Protein AF-A0A140K306-F1 (afdb_monomer)

pLDDT: mean 76.6, std 15.46, range [41.88, 95.5]

Nearest PDB structures (foldseek):
  3tdg-assembly1_A-2  TM=3.381E-01  e=2.927E+00  Helicobacter pylori
  7syf-assembly1_A  TM=4.023E-01  e=6.765E+00  Homo sapiens
  4wv5-assembly1_A  TM=3.706E-01  e=7.215E+00  Homo sapiens
  2op6-assembly1_A  TM=3.530E-01  e=7.695E+00  Caenorhabditis elegans

Mean predicted aligned error: 13.04 Å

Radius of gyration: 29.27 Å; Cα contacts (8 Å, |Δi|>4): 110; chains: 1; bounding box: 75×28×96 Å

Sequence (139 aa):
MTAIEEFKAKIKAGEVFDALTLAMSEAIELKITTWVSSSTMDFPEDEPQPGYRLRTSINLVDGKVENEIGSEFIGNADYEAIQQLHLEQVKQGREILLKNLESLQNMFVVLTETLSELPKTSSRRLQSESSALSPSQTE

Secondary structure (DSSP, 8-state):
--HHHHHHHHHHTT-HHHHHHHHHHS--EEEEEEE---TTS---TTSPPTTSEEEEEEETTTTEEEEEE-GGGSS-GGGHHHHHHHHHHHHHHHHHHHHHHHHHHHHHHHHHHHHHTS----SSSSSSSSSS-------

Foldseek 3Di:
DDLVVVLVVCVVVVVPVVSLVSVVVDFDKDKDKFADDDPPDPDDNPDDDQLRIWMWIAGPVVRDIDIGDRPCCPPDPVCVVVVVVRVVCVVVVVVVVVVVVVVSVVVSVVVVVVVVPPDPPDDDPPPPPPPPDDDDDDD

Solvent-accessible surface area (backbone atoms only — not comparable to full-atom values): 8654 Å² total; per-residue (Å²): 132,54,73,68,57,50,31,54,48,26,49,75,70,69,39,50,68,60,21,50,52,52,61,67,70,46,77,49,70,50,75,50,78,45,68,79,91,55,97,86,52,97,60,66,93,87,62,83,52,91,50,58,27,40,35,41,39,36,33,68,73,80,68,46,73,48,78,45,77,11,64,74,58,60,93,34,77,90,37,48,68,57,53,52,50,47,54,48,50,52,52,52,51,50,53,54,50,52,52,51,50,53,51,52,52,52,52,48,53,53,50,54,52,57,62,69,64,56,75,88,84,82,88,83,86,82,74,81,75,82,78,79,80,76,83,85,82,87,131

Structure (mmCIF, N/CA/C/O backbone):
data_AF-A0A140K306-F1
#
_entry.id   AF-A0A140K306-F1
#
loop_
_atom_site.group_PDB
_atom_site.id
_atom_site.type_symbol
_atom_site.label_atom_id
_atom_site.label_alt_id
_atom_site.label_comp_id
_atom_site.label_asym_id
_atom_site.label_entity_id
_atom_site.label_seq_id
_atom_site.pdbx_PDB_ins_code
_atom_site.Cartn_x
_atom_site.Cartn_y
_atom_site.Cartn_z
_atom_site.occupancy
_atom_site.B_iso_or_equiv
_atom_site.auth_seq_id
_atom_site.auth_comp_id
_atom_site.auth_asym_id
_atom_site.auth_atom_id
_atom_site.pdbx_PDB_model_num
ATOM 1 N N . MET A 1 1 ? -24.788 1.674 0.972 1.00 64.31 1 MET A N 1
ATOM 2 C CA . MET A 1 1 ? -23.842 2.660 1.538 1.00 64.31 1 MET A CA 1
ATOM 3 C C . MET A 1 1 ? -22.439 2.193 1.199 1.00 64.31 1 MET A C 1
ATOM 5 O O . MET A 1 1 ? -22.257 0.990 1.079 1.00 64.31 1 MET A O 1
ATOM 9 N N . THR A 1 2 ? -21.491 3.099 0.964 1.00 84.88 2 THR A N 1
ATOM 10 C CA . THR A 1 2 ? -20.071 2.722 0.846 1.00 84.88 2 THR A CA 1
ATOM 11 C C . THR A 1 2 ? -19.460 2.633 2.246 1.00 84.88 2 THR A C 1
ATOM 13 O O . THR A 1 2 ? -19.965 3.289 3.161 1.00 84.88 2 THR A O 1
ATOM 16 N N . ALA A 1 3 ? -18.362 1.890 2.412 1.00 79.88 3 ALA A N 1
ATOM 17 C CA . ALA A 1 3 ? -17.652 1.785 3.692 1.00 79.88 3 ALA A CA 1
ATOM 18 C C . ALA A 1 3 ? -17.253 3.158 4.267 1.00 79.88 3 ALA A C 1
ATOM 20 O O . ALA A 1 3 ? -17.293 3.379 5.471 1.00 79.88 3 ALA A O 1
ATOM 21 N N . ILE A 1 4 ? -16.963 4.133 3.398 1.00 79.50 4 ILE A N 1
ATOM 22 C CA . ILE A 1 4 ? -16.662 5.519 3.782 1.00 79.50 4 ILE A CA 1
ATOM 23 C C . ILE A 1 4 ? -17.876 6.268 4.340 1.00 79.50 4 ILE A C 1
ATOM 25 O O . ILE A 1 4 ? -17.734 7.057 5.276 1.00 79.50 4 ILE A O 1
ATOM 29 N N . GLU A 1 5 ? -19.069 6.047 3.789 1.00 85.94 5 GLU A N 1
ATOM 30 C CA . GLU A 1 5 ? -20.284 6.681 4.307 1.00 85.94 5 GLU A CA 1
ATOM 31 C C . GLU A 1 5 ? -20.714 6.052 5.635 1.00 85.94 5 GLU A C 1
ATOM 33 O O . GLU A 1 5 ? -21.152 6.759 6.543 1.00 85.94 5 GLU A O 1
ATOM 38 N N . GLU A 1 6 ? -20.500 4.747 5.792 1.00 84.50 6 GLU A N 1
ATOM 39 C CA . GLU A 1 6 ? -20.745 4.032 7.043 1.00 84.50 6 GLU A CA 1
ATOM 40 C C . GLU A 1 6 ? -19.721 4.406 8.131 1.00 84.50 6 GLU A C 1
ATOM 42 O O . GLU A 1 6 ? -20.105 4.692 9.265 1.00 84.50 6 GLU A O 1
ATOM 47 N N . PHE A 1 7 ? -18.444 4.566 7.771 1.00 82.38 7 PHE A N 1
ATOM 48 C CA . PHE A 1 7 ? -17.411 5.121 8.648 1.00 82.38 7 PHE A CA 1
ATOM 49 C C . PHE A 1 7 ? -17.804 6.507 9.177 1.00 82.38 7 PHE A C 1
ATOM 51 O O . PHE A 1 7 ? -17.832 6.735 10.388 1.00 82.38 7 PHE A O 1
ATOM 58 N N . LYS A 1 8 ? -18.167 7.439 8.281 1.00 82.19 8 LYS A N 1
ATOM 59 C CA . LYS A 1 8 ? -18.588 8.799 8.666 1.00 82.19 8 LYS A CA 1
ATOM 60 C C . LYS A 1 8 ? -19.817 8.782 9.575 1.00 82.19 8 LYS A C 1
ATOM 62 O O . LYS A 1 8 ? -19.904 9.610 10.482 1.00 82.19 8 LYS A O 1
ATOM 67 N N . ALA A 1 9 ? -20.768 7.882 9.330 1.00 87.56 9 ALA A N 1
ATOM 68 C CA . ALA A 1 9 ? -21.955 7.734 10.164 1.00 87.56 9 ALA A CA 1
ATOM 69 C C . ALA A 1 9 ? -21.593 7.257 11.579 1.00 87.56 9 ALA A C 1
ATOM 71 O O . ALA A 1 9 ? -22.026 7.875 12.551 1.00 87.56 9 ALA A O 1
ATOM 72 N N . LYS A 1 10 ? -20.734 6.238 11.697 1.00 84.38 10 LYS A N 1
ATOM 73 C CA . LYS A 1 10 ? -20.281 5.694 12.985 1.00 84.38 10 LYS A CA 1
ATOM 74 C C . LYS A 1 10 ? -19.467 6.701 13.800 1.00 84.38 10 LYS A C 1
ATOM 76 O O . LYS A 1 10 ? -19.712 6.861 14.993 1.00 84.38 10 LYS A O 1
ATOM 81 N N . ILE A 1 11 ? -18.596 7.485 13.155 1.00 81.62 11 ILE A N 1
ATOM 82 C CA . ILE A 1 11 ? -17.900 8.602 13.817 1.00 81.62 11 ILE A CA 1
ATOM 83 C C . ILE A 1 11 ? -18.898 9.639 14.357 1.00 81.62 11 ILE A C 1
ATOM 85 O O . ILE A 1 11 ? -18.787 10.052 15.510 1.00 81.62 11 ILE A O 1
ATOM 89 N N . LYS A 1 12 ? -19.902 10.040 13.561 1.00 83.44 12 LYS A N 1
ATOM 90 C CA . LYS A 1 12 ? -20.936 11.000 13.999 1.00 83.44 12 LYS A CA 1
ATOM 91 C C . LYS A 1 12 ? -21.792 10.475 15.154 1.00 83.44 12 LYS A C 1
ATOM 93 O O . LYS A 1 12 ? -22.259 11.275 15.957 1.00 83.44 12 LYS A O 1
ATOM 98 N N . ALA A 1 13 ? -21.994 9.162 15.233 1.00 87.31 13 ALA A N 1
ATOM 99 C CA . ALA A 1 13 ? -22.742 8.504 16.301 1.00 87.31 13 ALA A CA 1
ATOM 100 C C . ALA A 1 13 ? -21.929 8.313 17.597 1.00 87.31 13 ALA A C 1
ATOM 102 O O . ALA A 1 13 ? -22.478 7.865 18.599 1.00 87.31 13 ALA A O 1
ATOM 103 N N . GLY A 1 14 ? -20.631 8.643 17.600 1.00 79.69 14 GLY A N 1
ATOM 104 C CA . GLY A 1 14 ? -19.736 8.349 18.723 1.00 79.69 14 GLY A CA 1
ATOM 105 C C . GLY A 1 14 ? -19.323 6.874 18.809 1.00 79.69 14 GLY A C 1
ATOM 106 O O . GLY A 1 14 ? -18.632 6.487 19.749 1.00 79.69 14 GLY A O 1
ATOM 107 N N . GLU A 1 15 ? -19.675 6.058 17.812 1.00 84.88 15 GLU A N 1
ATOM 108 C CA . GLU A 1 15 ? -19.290 4.648 17.668 1.00 84.88 15 GLU A CA 1
ATOM 109 C C . GLU A 1 15 ? -17.862 4.536 17.102 1.00 84.88 15 GLU A C 1
ATOM 111 O O . GLU A 1 15 ? -17.613 3.894 16.081 1.00 84.88 15 GLU A O 1
ATOM 116 N N . VAL A 1 16 ? -16.901 5.208 17.745 1.00 78.56 16 VAL A N 1
ATOM 117 C CA . VAL A 1 16 ? -15.515 5.336 17.253 1.00 78.56 16 VAL A CA 1
ATOM 118 C C . VAL A 1 16 ? -14.849 3.968 17.080 1.00 78.56 16 VAL A C 1
ATOM 120 O O . VAL A 1 16 ? -14.110 3.757 16.121 1.00 78.56 16 VAL A O 1
ATOM 123 N N . PHE A 1 17 ? -15.155 3.023 17.971 1.00 77.81 17 PHE A N 1
ATOM 124 C CA . PHE A 1 17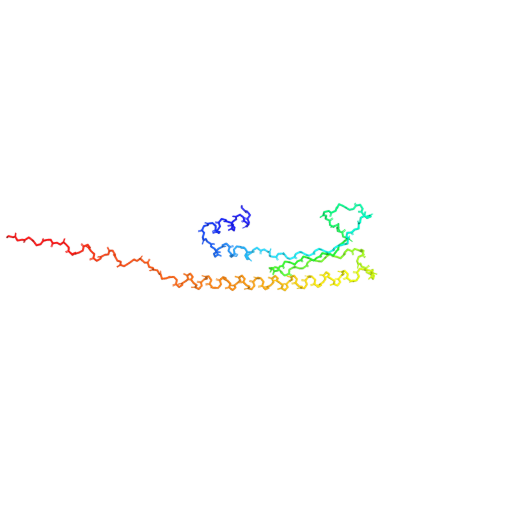 ? -14.658 1.649 17.916 1.00 77.81 17 PHE A CA 1
ATOM 125 C C . PHE A 1 17 ? -15.121 0.913 16.654 1.00 77.81 17 PHE A C 1
ATOM 127 O O . PHE A 1 17 ? -14.309 0.331 15.933 1.00 77.81 17 PHE A O 1
ATOM 134 N N . ASP A 1 18 ? -16.416 0.977 16.351 1.00 81.69 18 ASP A N 1
ATOM 135 C CA . ASP A 1 18 ? -16.975 0.315 15.177 1.00 81.69 18 ASP A CA 1
ATOM 136 C C . ASP A 1 18 ? -16.527 1.001 13.885 1.00 81.69 18 ASP A C 1
ATOM 138 O O . ASP A 1 18 ? -16.290 0.332 12.882 1.00 81.69 18 ASP A O 1
ATOM 142 N N . ALA A 1 19 ? -16.389 2.332 13.902 1.00 80.56 19 ALA A N 1
ATOM 143 C CA . ALA A 1 19 ? -15.862 3.084 12.770 1.00 80.56 19 ALA A CA 1
ATOM 144 C C . ALA A 1 19 ? -14.428 2.649 12.447 1.00 80.56 19 ALA A C 1
ATOM 146 O O . ALA A 1 19 ? -14.096 2.402 11.290 1.00 80.56 19 ALA A O 1
ATOM 147 N N . LEU A 1 20 ? -13.578 2.520 13.470 1.00 76.00 20 LEU A N 1
ATOM 148 C CA . LEU A 1 20 ? -12.196 2.100 13.278 1.00 76.00 20 LEU A CA 1
ATOM 149 C C . LEU A 1 20 ? -12.106 0.632 12.844 1.00 76.00 20 LEU A C 1
ATOM 151 O O . LEU A 1 20 ? -11.340 0.318 11.940 1.00 76.00 20 LEU A O 1
ATOM 155 N N . THR A 1 21 ? -12.931 -0.245 13.422 1.00 78.81 21 THR A N 1
ATOM 156 C CA . THR A 1 21 ? -13.017 -1.661 13.025 1.00 78.81 21 THR A CA 1
ATOM 157 C C . THR A 1 21 ? -13.410 -1.796 11.555 1.00 78.81 21 THR A C 1
ATOM 159 O O . THR A 1 21 ? -12.771 -2.540 10.814 1.00 78.81 21 THR A O 1
ATOM 162 N N . LEU A 1 22 ? -14.408 -1.026 11.110 1.00 82.88 22 LEU A N 1
ATOM 163 C CA . LEU A 1 22 ? -14.813 -0.971 9.708 1.00 82.88 22 LEU A CA 1
ATOM 164 C C . LEU A 1 22 ? -13.662 -0.492 8.815 1.00 82.88 22 LEU A C 1
ATOM 166 O O . LEU A 1 22 ? -13.333 -1.153 7.835 1.00 82.88 22 LEU A O 1
ATOM 170 N N . ALA A 1 23 ? -13.004 0.612 9.176 1.00 75.50 23 ALA A N 1
ATOM 171 C CA . ALA A 1 23 ? -11.887 1.152 8.402 1.00 75.50 23 ALA A CA 1
ATOM 172 C C . ALA A 1 23 ? -10.701 0.175 8.295 1.00 75.50 23 ALA A C 1
ATOM 174 O O . ALA A 1 23 ? -10.040 0.137 7.264 1.00 75.50 23 ALA A O 1
ATOM 175 N N . MET A 1 24 ? -10.444 -0.623 9.336 1.00 73.50 24 MET A N 1
ATOM 176 C CA . MET A 1 24 ? -9.404 -1.658 9.326 1.00 73.50 24 MET A CA 1
ATOM 177 C C . MET A 1 24 ? -9.808 -2.924 8.561 1.00 73.50 24 MET A C 1
ATOM 179 O O . MET A 1 24 ? -8.930 -3.659 8.116 1.00 73.50 24 MET A O 1
ATOM 183 N N . SER A 1 25 ? -11.109 -3.201 8.429 1.00 75.50 25 SER A N 1
ATOM 184 C CA . SER A 1 25 ? -11.615 -4.341 7.652 1.00 75.50 25 SER A CA 1
ATOM 185 C C . SER A 1 25 ? -11.572 -4.110 6.140 1.00 75.50 25 SER A C 1
ATOM 187 O O . SER A 1 25 ? -11.596 -5.068 5.369 1.00 75.50 25 SER A O 1
ATOM 189 N N . GLU A 1 26 ? -11.479 -2.850 5.716 1.00 77.56 26 GLU A N 1
ATOM 190 C CA . GLU A 1 26 ? -11.310 -2.490 4.314 1.00 77.56 26 GLU A CA 1
ATOM 191 C C . GLU A 1 26 ? -9.882 -2.786 3.834 1.00 77.56 26 GLU A C 1
ATOM 193 O O . GLU A 1 26 ? -8.899 -2.624 4.562 1.00 77.56 26 GLU A O 1
ATOM 198 N N . ALA A 1 27 ? -9.758 -3.207 2.574 1.00 67.69 27 ALA A N 1
ATOM 199 C CA . ALA A 1 27 ? -8.468 -3.505 1.971 1.00 67.69 27 ALA A CA 1
ATOM 200 C C . ALA A 1 27 ? -7.598 -2.242 1.885 1.00 67.69 27 ALA A C 1
ATOM 202 O O . ALA A 1 27 ? -7.905 -1.292 1.162 1.00 67.69 27 ALA A O 1
ATOM 203 N N . ILE A 1 28 ? -6.476 -2.248 2.602 1.00 81.38 28 ILE A N 1
ATOM 204 C CA . ILE A 1 28 ? -5.507 -1.155 2.563 1.00 81.38 28 ILE A CA 1
ATOM 205 C C . ILE A 1 28 ? -4.605 -1.354 1.348 1.00 81.38 28 ILE A C 1
ATOM 207 O O . ILE A 1 28 ? -3.785 -2.276 1.316 1.00 81.38 28 ILE A O 1
ATOM 211 N N . GLU A 1 29 ? -4.778 -0.491 0.346 1.00 87.56 29 GLU A N 1
ATOM 212 C CA . GLU A 1 29 ? -4.005 -0.510 -0.896 1.00 87.56 29 GLU A CA 1
ATOM 213 C C . GLU A 1 29 ? -2.897 0.557 -0.869 1.00 87.56 29 GLU A C 1
ATOM 215 O O . GLU A 1 29 ? -3.168 1.753 -0.760 1.00 87.56 29 GLU A O 1
ATOM 220 N N . LEU A 1 30 ? -1.639 0.135 -1.024 1.00 89.81 30 LEU A N 1
ATOM 221 C CA . LEU A 1 30 ? -0.525 1.020 -1.365 1.00 89.81 30 LEU A CA 1
ATOM 222 C C . LEU A 1 30 ? -0.300 0.967 -2.876 1.00 89.81 30 LEU A C 1
ATOM 224 O O . LEU A 1 30 ? 0.089 -0.071 -3.406 1.00 89.81 30 LEU A O 1
ATOM 228 N N . LYS A 1 31 ? -0.500 2.098 -3.556 1.00 93.38 31 LYS A N 1
ATOM 229 C CA . LYS A 1 31 ? -0.271 2.246 -4.996 1.00 93.38 31 LYS A CA 1
ATOM 230 C C . LYS A 1 31 ? 0.828 3.268 -5.246 1.00 93.38 31 LYS A C 1
ATOM 232 O O . LYS A 1 31 ? 0.683 4.431 -4.886 1.00 93.38 31 LYS A O 1
ATOM 237 N N . ILE A 1 32 ? 1.908 2.838 -5.885 1.00 93.38 32 ILE A N 1
ATOM 238 C CA . ILE A 1 32 ? 3.025 3.702 -6.274 1.00 93.38 32 ILE A CA 1
ATOM 239 C C . ILE A 1 32 ? 3.165 3.618 -7.782 1.00 93.38 32 ILE A C 1
ATOM 241 O O . ILE A 1 32 ? 3.262 2.524 -8.333 1.00 93.38 32 ILE A O 1
ATOM 245 N N . THR A 1 33 ? 3.153 4.774 -8.439 1.00 93.44 33 THR A N 1
ATOM 246 C CA . THR A 1 33 ? 3.343 4.894 -9.885 1.00 93.44 33 THR A CA 1
ATOM 247 C C . THR A 1 33 ? 4.480 5.868 -10.148 1.00 93.44 33 THR A C 1
ATOM 249 O O . THR A 1 33 ? 4.431 7.010 -9.700 1.00 93.44 33 THR A O 1
ATOM 252 N N . THR A 1 34 ? 5.490 5.415 -10.877 1.00 9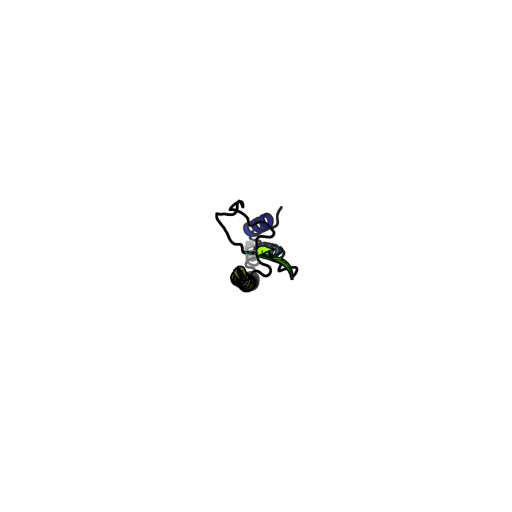1.31 34 THR A N 1
ATOM 253 C CA . THR A 1 34 ? 6.653 6.209 -11.271 1.00 91.31 34 THR A CA 1
ATOM 254 C C . THR A 1 34 ? 6.730 6.198 -12.787 1.00 91.31 34 THR A C 1
ATOM 256 O O . THR A 1 34 ? 6.652 5.144 -13.413 1.00 91.31 34 THR A O 1
ATOM 259 N N . TRP A 1 35 ? 6.856 7.370 -13.388 1.00 89.38 35 TRP A N 1
ATOM 260 C CA . TRP A 1 35 ? 6.906 7.540 -14.834 1.00 89.38 35 TRP A CA 1
ATOM 261 C C . TRP A 1 35 ? 7.752 8.764 -15.162 1.00 89.38 35 TRP A C 1
ATOM 263 O O . TRP A 1 35 ? 8.023 9.590 -14.287 1.00 89.38 35 TRP A O 1
ATOM 273 N N . VAL A 1 36 ? 8.187 8.858 -16.414 1.00 84.12 36 VAL A N 1
ATOM 274 C CA . VAL A 1 36 ? 8.920 10.021 -16.910 1.00 84.12 36 VAL A CA 1
ATOM 275 C C . VAL A 1 36 ? 7.957 10.880 -17.707 1.00 84.12 36 VAL A C 1
ATOM 277 O O . VAL A 1 36 ? 7.410 10.426 -18.708 1.00 84.12 36 VAL A O 1
ATOM 280 N N . SER A 1 37 ? 7.751 12.118 -17.265 1.00 77.69 37 SER A N 1
ATOM 281 C CA . SER A 1 37 ? 7.010 13.101 -18.044 1.00 77.69 37 SER A CA 1
ATOM 282 C C . SER A 1 37 ? 7.943 13.726 -19.082 1.00 77.69 37 SER A C 1
ATOM 284 O O . SER A 1 37 ? 8.966 14.323 -18.745 1.00 77.69 37 SER A O 1
ATOM 286 N N . SER A 1 38 ? 7.609 13.570 -20.363 1.00 69.19 38 SER A N 1
ATOM 287 C CA . SER A 1 38 ? 8.288 14.260 -21.461 1.00 69.19 38 SER A CA 1
ATOM 288 C C . SER A 1 38 ? 7.299 15.156 -22.189 1.00 69.19 38 SER A C 1
ATOM 290 O O . SER A 1 38 ? 6.243 14.692 -22.607 1.00 69.19 38 SER A O 1
ATOM 292 N N . SER A 1 39 ? 7.670 16.418 -22.411 1.00 59.53 39 SER A N 1
ATOM 293 C CA . SER A 1 39 ? 6.878 17.380 -23.191 1.00 59.53 39 SER A CA 1
ATOM 294 C C . SER A 1 39 ? 6.822 17.065 -24.692 1.00 59.53 39 SER A C 1
ATOM 296 O O . SER A 1 39 ? 6.142 17.758 -25.442 1.00 59.53 39 SER A O 1
ATOM 298 N N . THR A 1 40 ? 7.558 16.046 -25.147 1.00 58.25 40 THR A N 1
ATOM 299 C CA . THR A 1 40 ? 7.584 15.582 -26.543 1.00 58.25 40 THR A CA 1
ATOM 300 C C . THR A 1 40 ? 6.682 14.382 -26.813 1.00 58.25 40 THR A C 1
ATOM 302 O O . THR A 1 40 ? 6.554 13.982 -27.968 1.00 58.25 40 THR A O 1
ATOM 305 N N . MET A 1 41 ? 6.094 13.781 -25.778 1.00 57.19 41 MET A N 1
ATOM 306 C CA . MET A 1 41 ? 5.154 12.678 -25.938 1.00 57.19 41 MET A CA 1
ATOM 307 C C . MET A 1 41 ? 3.726 13.225 -25.872 1.00 57.19 41 MET A C 1
ATOM 309 O O . MET A 1 41 ? 3.373 13.884 -24.899 1.00 57.19 41 MET A O 1
ATOM 313 N N . ASP A 1 42 ? 2.904 12.920 -26.882 1.00 55.50 42 ASP A N 1
ATOM 314 C CA . ASP A 1 42 ? 1.472 13.268 -26.964 1.00 55.50 42 ASP A CA 1
ATOM 315 C C . ASP A 1 42 ? 0.617 12.459 -25.960 1.00 55.50 42 ASP A C 1
ATOM 317 O O . ASP A 1 42 ? -0.439 11.914 -26.294 1.00 55.50 42 ASP A O 1
ATOM 321 N N . PHE A 1 43 ? 1.087 12.307 -24.723 1.00 56.88 43 PHE A N 1
ATOM 322 C CA . PHE A 1 43 ? 0.319 11.666 -23.668 1.00 56.88 43 PHE A CA 1
ATOM 323 C C . PHE A 1 43 ? -0.498 12.715 -22.914 1.00 56.88 43 PHE A C 1
ATOM 325 O O . PHE A 1 43 ? 0.000 13.813 -22.666 1.00 56.88 43 PHE A O 1
ATOM 332 N N . PRO A 1 44 ? -1.755 12.404 -22.544 1.00 54.81 44 PRO A N 1
ATOM 333 C CA . PRO A 1 44 ? -2.515 13.274 -21.660 1.00 54.81 44 PRO A CA 1
ATOM 334 C C . PRO A 1 44 ? -1.711 13.460 -20.369 1.00 54.81 44 PRO A C 1
ATOM 336 O O . PRO A 1 44 ? -1.349 12.476 -19.725 1.00 54.81 44 PRO A O 1
ATOM 339 N N . GLU A 1 45 ? -1.414 14.715 -20.025 1.00 58.41 45 GLU A N 1
ATOM 340 C CA . GLU A 1 45 ? -0.508 15.106 -18.931 1.00 58.41 45 GLU A CA 1
ATOM 341 C C . GLU A 1 45 ? -0.913 14.541 -17.554 1.00 58.41 45 GLU A C 1
ATOM 343 O O . GLU A 1 45 ? -0.100 14.525 -16.630 1.00 58.41 45 GLU A O 1
ATOM 348 N N . ASP A 1 46 ? -2.142 14.036 -17.426 1.00 63.22 46 ASP A N 1
ATOM 349 C CA . ASP A 1 46 ? -2.756 13.685 -16.150 1.00 63.22 46 ASP A CA 1
ATOM 350 C C . ASP A 1 46 ? -2.612 12.207 -15.740 1.00 63.22 46 ASP A C 1
ATOM 352 O O . ASP A 1 46 ? -2.695 11.916 -14.545 1.00 63.22 46 ASP A O 1
ATOM 356 N N . GLU A 1 47 ? -2.356 11.260 -16.659 1.00 68.12 47 GLU A N 1
ATOM 357 C CA . GLU A 1 47 ? -2.168 9.845 -16.283 1.00 68.12 47 GLU A CA 1
ATOM 358 C C . GLU A 1 47 ? -1.151 9.082 -17.154 1.00 68.12 47 GLU A C 1
ATOM 360 O O . GLU A 1 47 ? -1.301 9.004 -18.377 1.00 68.12 47 GLU A O 1
ATOM 365 N N . PRO A 1 48 ? -0.155 8.409 -16.539 1.00 76.81 48 PRO A N 1
ATOM 366 C CA . PRO A 1 48 ? 0.794 7.598 -17.284 1.00 76.81 48 PRO A CA 1
ATOM 367 C C . PRO A 1 48 ? 0.133 6.347 -17.866 1.00 76.81 48 PRO A C 1
ATOM 369 O O . PRO A 1 48 ? -0.474 5.547 -17.137 1.00 76.81 48 PRO A O 1
ATOM 372 N N . GLN A 1 49 ? 0.307 6.148 -19.174 1.00 79.88 49 GLN A N 1
ATOM 373 C CA . GLN A 1 49 ? -0.252 5.008 -19.894 1.00 79.88 49 GLN A CA 1
ATOM 374 C C . GLN A 1 49 ? 0.401 3.679 -19.480 1.00 79.88 49 GLN A C 1
ATOM 376 O O . GLN A 1 49 ? 1.596 3.641 -19.154 1.00 79.88 49 GLN A O 1
ATOM 381 N N . PRO A 1 50 ? -0.356 2.565 -19.520 1.00 81.31 50 PRO A N 1
ATOM 382 C CA . PRO A 1 50 ? 0.216 1.243 -19.336 1.00 81.31 50 PRO A CA 1
ATOM 383 C C . PRO A 1 50 ? 1.361 0.986 -20.319 1.00 81.31 50 PRO A C 1
ATOM 385 O O . PRO A 1 50 ? 1.242 1.297 -21.502 1.00 81.31 50 PRO A O 1
ATOM 388 N N . GLY A 1 51 ? 2.466 0.420 -19.840 1.00 82.31 51 GLY A N 1
ATOM 389 C CA . GLY A 1 51 ? 3.655 0.186 -20.672 1.00 82.31 51 GLY A CA 1
ATOM 390 C C . GLY A 1 51 ? 4.693 1.319 -20.662 1.00 82.31 51 GLY A C 1
ATOM 391 O O . GLY A 1 51 ? 5.841 1.069 -21.022 1.00 82.31 51 GLY A O 1
ATOM 392 N N . TYR A 1 52 ? 4.335 2.507 -20.160 1.00 85.06 52 TYR A N 1
ATOM 393 C CA . TYR A 1 52 ? 5.208 3.691 -20.044 1.00 85.06 52 TYR A CA 1
ATOM 394 C C . TYR A 1 52 ? 5.429 4.116 -18.584 1.00 85.06 52 TYR A C 1
ATOM 396 O O . TYR A 1 52 ? 5.726 5.270 -18.275 1.00 85.06 52 TYR A O 1
ATOM 404 N N . ARG A 1 53 ? 5.270 3.176 -17.647 1.00 89.38 53 ARG A N 1
ATOM 405 C CA . ARG A 1 53 ? 5.396 3.431 -16.209 1.00 89.38 53 ARG A CA 1
ATOM 406 C C . ARG A 1 53 ? 5.896 2.222 -15.445 1.00 89.38 53 ARG A C 1
ATOM 408 O O . ARG A 1 53 ? 5.766 1.083 -15.886 1.00 89.38 53 ARG A O 1
ATOM 415 N N . LEU A 1 54 ? 6.381 2.487 -14.246 1.00 92.12 54 LEU A N 1
ATOM 416 C CA . LEU A 1 54 ? 6.536 1.512 -13.183 1.00 92.12 54 LEU A CA 1
ATOM 417 C C . LEU A 1 54 ? 5.357 1.671 -12.233 1.00 92.12 54 LEU A C 1
ATOM 419 O O . LEU A 1 54 ? 5.085 2.776 -11.760 1.00 92.12 54 LEU A O 1
ATOM 423 N N . ARG A 1 55 ? 4.643 0.588 -11.946 1.00 94.44 55 ARG A N 1
ATOM 424 C CA . ARG A 1 55 ? 3.525 0.617 -11.001 1.00 94.44 55 ARG A CA 1
ATOM 425 C C . ARG A 1 55 ? 3.601 -0.574 -10.070 1.00 94.44 55 ARG A C 1
ATOM 427 O O . ARG A 1 55 ? 3.641 -1.704 -10.535 1.00 94.44 55 ARG A O 1
ATOM 434 N N . THR A 1 56 ? 3.508 -0.316 -8.775 1.00 95.06 56 THR A N 1
ATOM 435 C CA . THR A 1 56 ? 3.338 -1.345 -7.751 1.00 95.06 56 THR A CA 1
ATOM 436 C C . THR A 1 56 ? 2.026 -1.086 -7.019 1.00 95.06 56 THR A C 1
ATOM 438 O O . THR A 1 56 ? 1.803 0.026 -6.539 1.00 95.06 56 THR A O 1
ATOM 441 N N . SER A 1 57 ? 1.155 -2.093 -6.941 1.00 94.19 57 SER A N 1
ATOM 442 C CA . SER A 1 57 ? -0.015 -2.111 -6.056 1.00 94.19 57 SER A CA 1
ATOM 443 C C . SER A 1 57 ? 0.145 -3.228 -5.028 1.00 94.19 57 SER A C 1
ATOM 445 O O . SER A 1 57 ? 0.439 -4.369 -5.384 1.00 94.19 57 SER A O 1
ATOM 447 N N . ILE A 1 58 ? -0.019 -2.894 -3.751 1.00 90.56 58 ILE A N 1
ATOM 448 C CA . ILE A 1 58 ? 0.054 -3.830 -2.630 1.00 90.56 58 ILE A CA 1
ATOM 449 C C . ILE A 1 58 ? -1.255 -3.741 -1.860 1.00 90.56 58 ILE A C 1
ATOM 451 O O . ILE A 1 58 ? -1.533 -2.716 -1.243 1.00 90.56 58 ILE A O 1
ATOM 455 N N . ASN A 1 59 ? -2.023 -4.826 -1.846 1.00 87.44 59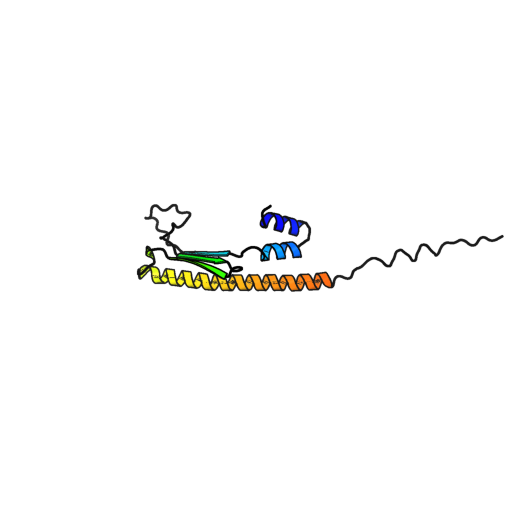 ASN A N 1
ATOM 456 C CA . ASN A 1 59 ? -3.103 -5.025 -0.891 1.00 87.44 59 ASN A CA 1
ATOM 457 C C . ASN A 1 59 ? -2.517 -5.688 0.355 1.00 87.44 59 ASN A C 1
ATOM 459 O O . ASN A 1 59 ? -1.990 -6.800 0.300 1.00 87.44 59 ASN A O 1
ATOM 463 N N . LEU A 1 60 ? -2.591 -4.988 1.479 1.00 80.31 60 LEU A N 1
ATOM 464 C CA . LEU A 1 60 ? -1.934 -5.406 2.715 1.00 80.31 60 LEU A CA 1
ATOM 465 C C . LEU A 1 60 ? -2.768 -6.348 3.569 1.00 80.31 60 LEU A C 1
ATOM 467 O O . LEU A 1 60 ? -2.214 -6.989 4.457 1.00 80.31 60 LEU A O 1
ATOM 471 N N . VAL A 1 61 ? -4.064 -6.450 3.287 1.00 79.06 61 VAL A N 1
ATOM 472 C CA . VAL A 1 61 ? -4.957 -7.406 3.945 1.00 79.06 61 VAL A CA 1
ATOM 473 C C . VAL A 1 61 ? -4.782 -8.782 3.307 1.00 79.06 61 VAL A C 1
ATOM 475 O O . VAL A 1 61 ? -4.538 -9.763 4.002 1.00 79.06 61 VAL A O 1
ATOM 478 N N . ASP A 1 62 ? -4.802 -8.834 1.975 1.00 81.00 62 ASP A N 1
ATOM 479 C CA . ASP A 1 62 ? -4.697 -10.084 1.214 1.00 81.00 62 ASP A CA 1
ATOM 480 C C . ASP A 1 62 ? -3.243 -10.486 0.914 1.00 81.00 62 ASP A C 1
ATOM 482 O O . ASP A 1 62 ? -2.982 -11.551 0.354 1.00 81.00 62 ASP A O 1
ATOM 486 N N . GLY A 1 63 ? -2.279 -9.609 1.215 1.00 80.62 63 GLY A N 1
ATOM 487 C CA . GLY A 1 63 ? -0.868 -9.785 0.856 1.00 80.62 63 GLY A CA 1
ATOM 488 C C . GLY A 1 63 ? -0.611 -9.803 -0.657 1.00 80.62 63 GLY A C 1
ATOM 489 O O . GLY A 1 63 ? 0.457 -10.231 -1.099 1.00 80.62 63 GLY A O 1
ATOM 490 N N . LYS A 1 64 ? -1.584 -9.368 -1.467 1.00 87.50 64 LYS A N 1
ATOM 491 C CA . LYS A 1 64 ? -1.503 -9.403 -2.928 1.00 87.50 64 LYS A CA 1
ATOM 492 C C . LYS A 1 64 ? -0.630 -8.258 -3.432 1.00 87.50 64 LYS A C 1
ATOM 494 O O . LYS A 1 64 ? -0.869 -7.101 -3.101 1.00 87.50 64 LYS A O 1
ATOM 499 N N . VAL A 1 65 ? 0.344 -8.588 -4.277 1.00 89.62 65 VAL A N 1
ATOM 500 C CA . VAL A 1 65 ? 1.229 -7.617 -4.928 1.00 89.62 65 VAL A CA 1
ATOM 501 C C . VAL A 1 65 ? 1.079 -7.728 -6.439 1.00 89.62 65 VAL A C 1
ATOM 503 O O . VAL A 1 65 ?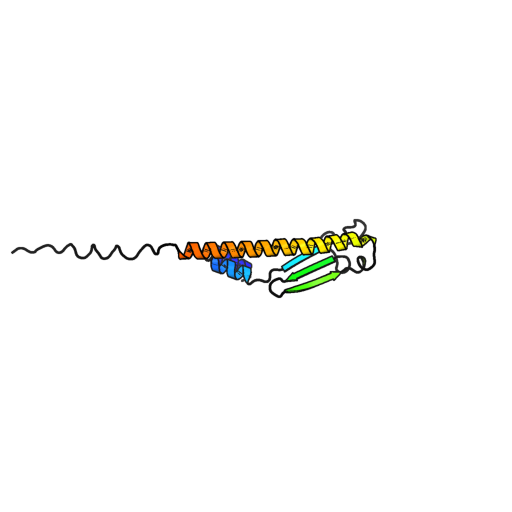 1.237 -8.808 -7.006 1.00 89.62 65 VAL A O 1
ATOM 506 N N . GLU A 1 66 ? 0.805 -6.605 -7.090 1.00 92.81 66 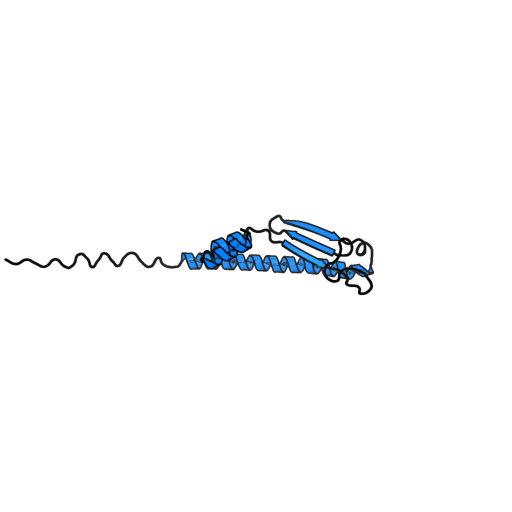GLU A N 1
ATOM 507 C CA . GLU A 1 66 ? 0.772 -6.474 -8.543 1.00 92.81 66 GLU A CA 1
ATOM 508 C C . GLU A 1 66 ? 1.840 -5.479 -8.987 1.00 92.81 66 GLU A C 1
ATOM 510 O O . GLU A 1 66 ? 1.918 -4.369 -8.463 1.00 92.81 66 GLU A O 1
ATOM 515 N N . ASN A 1 67 ? 2.646 -5.873 -9.972 1.00 90.75 67 ASN A N 1
ATOM 516 C CA . ASN A 1 67 ? 3.679 -5.022 -10.547 1.00 90.75 67 ASN A CA 1
ATOM 517 C C . ASN A 1 67 ? 3.433 -4.837 -12.042 1.00 90.75 67 ASN A C 1
ATOM 519 O O . ASN A 1 67 ? 3.089 -5.778 -12.755 1.00 90.75 67 ASN A O 1
ATOM 523 N N . GLU A 1 68 ? 3.660 -3.622 -12.511 1.00 91.25 68 GLU A N 1
ATOM 524 C CA . GLU A 1 68 ? 3.745 -3.260 -13.913 1.00 91.25 68 GLU A CA 1
ATOM 525 C C . GLU A 1 68 ? 5.137 -2.683 -14.150 1.00 91.25 68 GLU A C 1
ATOM 527 O O . GLU A 1 68 ? 5.543 -1.734 -13.477 1.00 91.25 68 GLU A O 1
ATOM 532 N N . ILE A 1 69 ? 5.858 -3.262 -15.105 1.00 88.75 69 ILE A N 1
ATOM 533 C CA . ILE A 1 69 ? 7.110 -2.709 -15.609 1.00 88.75 69 ILE A CA 1
ATOM 534 C C . ILE A 1 69 ? 6.859 -2.372 -17.069 1.00 88.75 69 ILE A C 1
ATOM 536 O O . ILE A 1 69 ? 6.644 -3.267 -17.888 1.00 88.75 69 ILE A O 1
ATOM 540 N N . GLY A 1 70 ? 6.838 -1.080 -17.375 1.00 87.31 70 GLY A N 1
ATOM 541 C CA . GLY A 1 70 ? 6.695 -0.602 -18.736 1.00 87.31 70 GLY A CA 1
ATOM 542 C C . GLY A 1 70 ? 7.829 -1.093 -19.629 1.00 87.31 70 GLY A C 1
ATOM 543 O O . GLY A 1 70 ? 8.970 -1.199 -19.182 1.00 87.31 70 GLY A O 1
ATOM 544 N N . SER A 1 71 ? 7.532 -1.384 -20.895 1.00 84.50 71 SER A N 1
ATOM 545 C CA . SER A 1 71 ? 8.513 -1.931 -21.840 1.00 84.50 71 SER A CA 1
ATOM 546 C C . SER A 1 71 ? 9.723 -1.019 -22.031 1.00 84.50 71 SER A C 1
ATOM 548 O O . SER A 1 71 ? 10.823 -1.520 -22.234 1.00 84.50 71 SER A O 1
ATOM 550 N N . GLU A 1 72 ? 9.545 0.299 -21.904 1.00 80.12 72 GLU A N 1
ATOM 551 C CA . GLU A 1 72 ? 10.648 1.265 -21.991 1.00 80.12 72 GLU A CA 1
ATOM 552 C C . GLU A 1 72 ? 11.666 1.125 -20.852 1.00 80.12 72 GLU A C 1
ATOM 554 O O . GLU A 1 72 ? 12.837 1.452 -21.029 1.00 80.12 72 GLU A O 1
ATOM 559 N N . PHE A 1 73 ? 11.241 0.584 -19.708 1.00 79.44 73 PHE A N 1
ATOM 560 C CA . PHE A 1 73 ? 12.071 0.390 -18.520 1.00 79.44 73 PHE A CA 1
ATOM 561 C C . PHE A 1 73 ? 12.802 -0.965 -18.519 1.00 79.44 73 PHE A C 1
ATOM 563 O O . PHE A 1 73 ? 13.589 -1.232 -17.613 1.00 79.44 73 PHE A O 1
ATOM 570 N N . ILE A 1 74 ? 12.558 -1.846 -19.500 1.00 81.69 74 ILE A N 1
ATOM 571 C CA . ILE A 1 74 ? 13.179 -3.177 -19.565 1.00 81.69 74 ILE A CA 1
ATOM 572 C C . ILE A 1 74 ? 14.463 -3.114 -20.396 1.00 81.69 74 ILE A C 1
ATOM 574 O O . ILE A 1 74 ? 14.426 -2.868 -21.598 1.00 81.69 74 ILE A O 1
ATOM 578 N N . GLY A 1 75 ? 15.605 -3.404 -19.765 1.00 77.38 75 GLY A N 1
ATOM 579 C CA . GLY A 1 75 ? 16.897 -3.519 -20.456 1.00 77.38 75 GLY A CA 1
ATOM 580 C C . GLY A 1 75 ? 17.476 -2.192 -20.953 1.00 77.38 75 GLY A C 1
ATOM 581 O O . GLY A 1 75 ? 18.461 -2.201 -21.689 1.00 77.38 75 GLY A O 1
ATOM 582 N N . ASN A 1 76 ? 16.883 -1.066 -20.553 1.00 80.12 76 ASN A N 1
ATOM 583 C CA . ASN A 1 76 ? 17.380 0.265 -20.852 1.00 80.12 76 ASN A CA 1
ATOM 584 C C . ASN A 1 76 ? 18.129 0.830 -19.635 1.00 80.12 76 ASN A C 1
ATOM 586 O O . ASN A 1 76 ? 17.520 1.142 -18.610 1.00 80.12 76 ASN A O 1
ATOM 590 N N . ALA A 1 77 ? 19.449 0.966 -19.776 1.00 80.81 77 ALA A N 1
ATOM 591 C CA . ALA A 1 77 ? 20.338 1.468 -18.729 1.00 80.81 77 ALA A CA 1
ATOM 592 C C . ALA A 1 77 ? 19.967 2.889 -18.264 1.00 80.81 77 ALA A C 1
ATOM 594 O O . ALA A 1 77 ? 20.141 3.213 -17.089 1.00 80.81 77 ALA A O 1
ATOM 595 N N . ASP A 1 78 ? 19.388 3.711 -19.145 1.00 81.31 78 ASP A N 1
ATOM 596 C CA . ASP A 1 78 ? 19.002 5.092 -18.829 1.00 81.31 78 ASP A CA 1
ATOM 597 C C . ASP A 1 78 ? 17.879 5.155 -17.779 1.00 81.31 78 ASP A C 1
ATOM 599 O O . ASP A 1 78 ? 17.728 6.156 -17.075 1.00 81.31 78 ASP A O 1
ATOM 603 N N . TYR A 1 79 ? 17.114 4.068 -17.626 1.00 83.25 79 TYR A N 1
ATOM 604 C CA . TYR A 1 79 ? 16.002 3.973 -16.683 1.00 83.25 79 TYR A CA 1
ATOM 605 C C . TYR A 1 79 ? 16.316 3.156 -15.419 1.00 83.25 79 TYR A C 1
ATOM 607 O O . TYR A 1 79 ? 15.467 3.084 -14.526 1.00 83.25 79 TYR A O 1
ATOM 615 N N . GLU A 1 80 ? 17.528 2.602 -15.270 1.00 85.00 80 GLU A N 1
ATOM 616 C CA . GLU A 1 80 ? 17.916 1.834 -14.071 1.00 85.00 80 GLU A CA 1
ATOM 617 C C . GLU A 1 80 ? 17.802 2.667 -12.787 1.00 85.00 80 GLU A C 1
ATOM 619 O O . GLU A 1 80 ? 17.287 2.190 -11.774 1.00 85.00 80 GLU A O 1
ATOM 624 N N . ALA A 1 81 ? 18.220 3.936 -12.830 1.00 86.81 81 ALA A N 1
ATOM 625 C CA . ALA A 1 81 ? 18.122 4.839 -11.684 1.00 86.81 81 ALA A CA 1
ATOM 626 C C . ALA A 1 81 ? 16.661 5.079 -11.261 1.00 86.81 81 ALA A C 1
ATOM 628 O O . ALA A 1 81 ? 16.354 5.149 -10.070 1.00 86.81 81 ALA A O 1
ATOM 629 N N . ILE A 1 82 ? 15.742 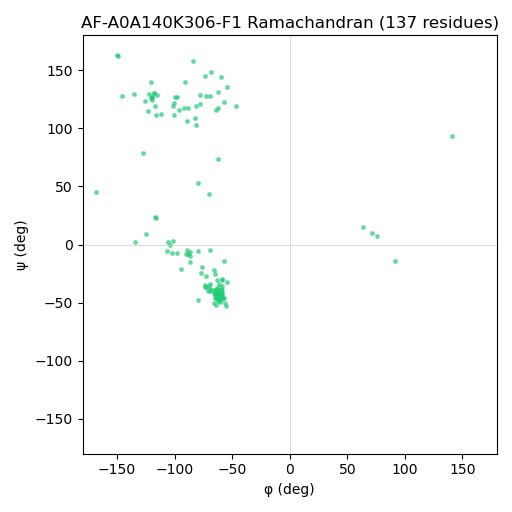5.154 -12.228 1.00 89.06 82 ILE A N 1
ATOM 630 C CA . ILE A 1 82 ? 14.309 5.338 -11.967 1.00 89.06 82 ILE A CA 1
ATOM 631 C C . ILE A 1 82 ? 13.693 4.055 -11.407 1.00 89.06 82 ILE A C 1
ATOM 633 O O . ILE A 1 82 ? 12.861 4.116 -10.502 1.00 89.06 82 ILE A O 1
ATOM 637 N N . GLN A 1 83 ? 14.135 2.889 -11.882 1.00 88.88 83 GLN A N 1
ATOM 638 C CA . GLN A 1 83 ? 13.724 1.611 -11.312 1.00 88.88 83 GLN A CA 1
ATOM 639 C C . GLN A 1 83 ? 14.172 1.473 -9.853 1.00 88.88 83 GLN A C 1
ATOM 641 O O . GLN A 1 83 ? 13.372 1.079 -9.003 1.00 88.88 83 GLN A O 1
ATOM 646 N N . GLN A 1 84 ? 15.419 1.837 -9.541 1.00 90.44 84 GLN A N 1
ATOM 647 C CA . GLN A 1 84 ? 15.924 1.837 -8.165 1.00 90.44 84 GLN A CA 1
ATOM 648 C C . GLN A 1 84 ? 15.130 2.797 -7.274 1.00 90.44 84 GLN A C 1
ATOM 650 O O . GLN A 1 84 ? 14.695 2.396 -6.194 1.00 90.44 84 GLN A O 1
ATOM 655 N N . LEU A 1 85 ? 14.864 4.016 -7.755 1.00 92.56 85 LEU A N 1
ATOM 656 C CA . LEU A 1 85 ? 14.024 4.990 -7.055 1.00 92.56 85 LEU A CA 1
ATOM 657 C C . LEU A 1 85 ? 12.623 4.428 -6.771 1.00 92.56 85 LEU A C 1
ATOM 659 O O . LEU A 1 85 ? 12.133 4.541 -5.649 1.00 92.56 85 LEU A O 1
ATOM 663 N N . HIS A 1 86 ? 11.981 3.797 -7.759 1.00 94.25 86 HIS A N 1
ATOM 664 C CA . HIS A 1 86 ? 10.661 3.190 -7.587 1.00 94.25 86 HIS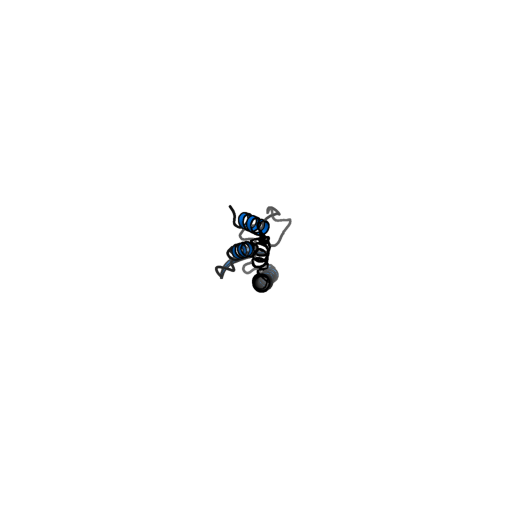 A CA 1
ATOM 665 C C . HIS A 1 86 ? 10.675 2.105 -6.505 1.00 94.25 86 HIS A C 1
ATOM 667 O O . HIS A 1 86 ? 9.828 2.103 -5.614 1.00 94.25 86 HIS A O 1
ATOM 673 N N . LEU A 1 87 ? 11.657 1.200 -6.542 1.00 92.44 87 LEU A N 1
ATOM 674 C CA . LEU A 1 87 ? 11.792 0.137 -5.543 1.00 92.44 87 LEU A CA 1
ATOM 675 C C . LEU A 1 87 ? 12.033 0.696 -4.135 1.00 92.44 87 LEU A C 1
ATOM 677 O O . LEU A 1 87 ? 11.471 0.186 -3.162 1.00 92.44 87 LEU A O 1
ATOM 681 N N . GLU A 1 88 ? 12.830 1.757 -4.018 1.00 95.50 88 GLU A N 1
ATOM 682 C CA . GLU A 1 88 ? 13.047 2.443 -2.749 1.00 95.50 88 GLU A CA 1
ATOM 683 C C . GLU A 1 88 ? 11.752 3.076 -2.224 1.00 95.50 88 GLU A C 1
ATOM 685 O O . GLU A 1 88 ? 11.397 2.860 -1.064 1.00 95.50 88 GLU A O 1
ATOM 690 N N . GLN A 1 89 ? 10.993 3.768 -3.077 1.00 95.00 89 GLN A N 1
ATOM 691 C CA . GLN A 1 89 ? 9.687 4.331 -2.722 1.00 95.00 89 GLN A CA 1
ATOM 692 C C . GLN A 1 89 ? 8.694 3.249 -2.288 1.00 95.00 89 GLN A C 1
ATOM 694 O O . GLN A 1 89 ? 7.962 3.443 -1.319 1.00 95.00 89 GLN A O 1
ATOM 699 N N . VAL A 1 90 ? 8.691 2.090 -2.953 1.00 94.12 90 VAL A N 1
ATOM 700 C CA . VAL A 1 90 ? 7.864 0.935 -2.571 1.00 94.12 90 VAL A CA 1
ATOM 701 C C . VAL A 1 90 ? 8.223 0.436 -1.179 1.00 94.12 90 VAL A C 1
ATOM 703 O O . VAL A 1 90 ? 7.335 0.230 -0.347 1.00 94.12 90 VAL A O 1
ATOM 706 N N . LYS A 1 91 ? 9.517 0.288 -0.890 1.00 93.25 91 LYS A N 1
ATOM 707 C CA . LYS A 1 91 ? 9.986 -0.142 0.428 1.00 93.25 91 LYS A CA 1
ATOM 708 C C . LYS A 1 91 ? 9.630 0.877 1.514 1.00 93.25 91 LYS A C 1
ATOM 710 O O . LYS A 1 91 ? 9.007 0.502 2.507 1.00 93.25 91 LYS A O 1
ATOM 715 N N . GLN A 1 92 ? 9.977 2.147 1.307 1.00 94.94 92 GLN A N 1
ATOM 716 C CA . GLN A 1 92 ? 9.717 3.225 2.263 1.00 94.94 92 GLN A CA 1
ATOM 717 C C . GLN A 1 92 ? 8.213 3.415 2.500 1.00 94.94 92 GLN A C 1
ATOM 719 O O . GLN A 1 92 ? 7.771 3.501 3.644 1.00 94.94 92 GLN A O 1
ATOM 724 N N . GLY A 1 93 ? 7.407 3.416 1.435 1.00 91.50 93 GLY A N 1
ATOM 725 C CA . GLY A 1 93 ? 5.953 3.543 1.522 1.00 91.50 93 GLY A CA 1
ATOM 726 C C . GLY A 1 93 ? 5.323 2.411 2.331 1.00 91.50 93 GLY A C 1
ATOM 727 O O . GLY A 1 93 ? 4.483 2.665 3.196 1.00 91.50 93 GLY A O 1
ATOM 728 N N . ARG A 1 94 ? 5.780 1.168 2.121 1.00 89.94 94 ARG A N 1
ATOM 729 C CA . ARG A 1 94 ? 5.331 0.014 2.910 1.00 89.94 94 ARG A CA 1
ATOM 730 C C . ARG A 1 94 ? 5.695 0.162 4.387 1.00 89.94 94 ARG A C 1
ATOM 732 O O . ARG A 1 94 ? 4.852 -0.092 5.241 1.00 89.94 94 ARG A O 1
ATOM 739 N N . GLU A 1 95 ? 6.924 0.570 4.696 1.00 92.19 95 GLU A N 1
ATOM 740 C CA . GLU A 1 95 ? 7.385 0.771 6.078 1.00 92.19 95 GLU A CA 1
ATOM 741 C C . GLU A 1 95 ? 6.589 1.869 6.800 1.00 92.19 95 GLU A C 1
ATOM 743 O O . GLU A 1 95 ? 6.112 1.649 7.915 1.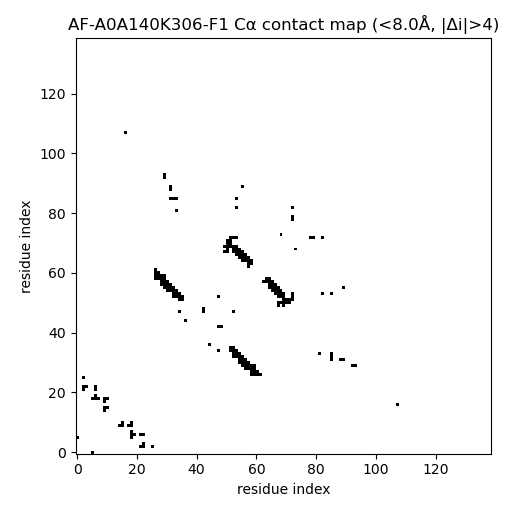00 92.19 95 GLU A O 1
ATOM 748 N N . ILE A 1 96 ? 6.382 3.021 6.152 1.00 91.62 96 ILE A N 1
ATOM 749 C CA . ILE A 1 96 ? 5.576 4.128 6.692 1.00 91.62 96 ILE A CA 1
ATOM 750 C C . ILE A 1 96 ? 4.160 3.654 6.999 1.00 91.62 96 ILE A C 1
ATOM 752 O O . ILE A 1 96 ? 3.617 3.938 8.067 1.00 91.62 96 ILE A O 1
ATOM 756 N N . LEU A 1 97 ? 3.552 2.924 6.071 1.00 87.62 97 LEU A N 1
ATOM 757 C CA . LEU A 1 97 ? 2.166 2.533 6.219 1.00 87.62 97 LEU A CA 1
ATOM 758 C C . LEU A 1 97 ? 1.977 1.429 7.273 1.00 87.62 97 LEU A C 1
ATOM 760 O O . LEU A 1 97 ? 1.032 1.513 8.053 1.00 87.62 97 LEU A O 1
ATOM 764 N N . LEU A 1 98 ? 2.905 0.472 7.393 1.00 86.81 98 LEU A N 1
ATOM 765 C CA . LEU A 1 98 ? 2.908 -0.483 8.510 1.00 86.81 98 LEU A CA 1
ATOM 766 C C . LEU A 1 98 ? 3.035 0.227 9.866 1.00 86.81 98 LEU A C 1
ATOM 768 O O . LEU A 1 98 ? 2.291 -0.087 10.791 1.00 86.81 98 LEU A O 1
ATOM 772 N N . LYS A 1 99 ? 3.910 1.235 9.971 1.00 90.06 99 LYS A N 1
ATOM 773 C CA . LYS A 1 99 ? 4.056 2.044 11.190 1.00 90.06 99 LYS A CA 1
ATOM 774 C C . LYS A 1 99 ? 2.785 2.832 11.523 1.00 90.06 99 LYS A C 1
ATOM 776 O O . LYS A 1 99 ? 2.417 2.957 12.693 1.00 90.06 99 LYS A O 1
ATOM 781 N N . ASN A 1 100 ? 2.104 3.367 10.511 1.00 87.25 100 ASN A N 1
ATOM 782 C CA . ASN A 1 100 ? 0.825 4.047 10.705 1.00 87.25 100 ASN A CA 1
ATOM 783 C C . ASN A 1 100 ? -0.241 3.073 11.219 1.00 87.25 100 ASN A C 1
ATOM 785 O O . ASN A 1 100 ? -0.982 3.421 12.133 1.00 87.25 100 ASN A O 1
ATOM 789 N N . LEU A 1 101 ? -0.283 1.848 10.688 1.00 84.19 101 LEU A N 1
ATOM 790 C CA . LEU A 1 101 ? -1.216 0.818 11.148 1.00 84.19 101 LEU A CA 1
ATOM 791 C C . LEU A 1 101 ? -0.948 0.379 12.584 1.00 84.19 101 LEU A C 1
ATOM 793 O O . LEU A 1 101 ? -1.883 0.304 13.376 1.00 84.19 101 LEU A O 1
ATOM 797 N N . GLU A 1 102 ? 0.316 0.174 12.945 1.00 86.19 102 GLU A N 1
ATOM 798 C CA . GLU A 1 102 ? 0.719 -0.091 14.328 1.00 86.19 102 GLU A CA 1
ATOM 799 C C . GLU A 1 102 ? 0.297 1.057 15.260 1.00 86.19 102 GLU A C 1
ATOM 801 O O . GLU A 1 102 ? -0.263 0.836 16.332 1.00 86.19 102 GLU A O 1
ATOM 806 N N . SER A 1 103 ? 0.500 2.305 14.831 1.00 85.56 103 SER A N 1
ATOM 807 C CA . SER A 1 103 ? 0.102 3.484 15.609 1.00 85.56 103 SER A CA 1
ATOM 808 C C . SER A 1 103 ? -1.416 3.548 15.817 1.00 85.56 103 SER A C 1
ATOM 810 O O . SER A 1 103 ? -1.866 3.847 16.923 1.00 85.56 103 SER A O 1
ATOM 812 N N . LEU A 1 104 ? -2.208 3.226 14.789 1.00 82.25 104 LEU A N 1
ATOM 813 C CA . LEU A 1 104 ? -3.669 3.150 14.883 1.00 82.25 104 LEU A CA 1
ATOM 814 C C . LEU A 1 104 ? -4.126 2.014 15.809 1.00 82.25 104 LEU A C 1
ATOM 816 O O . LEU A 1 104 ? -5.021 2.224 16.628 1.00 82.25 104 LEU A O 1
ATOM 820 N N . GLN A 1 105 ? -3.484 0.845 15.739 1.00 80.88 105 GLN A N 1
ATOM 821 C CA . GLN A 1 105 ? -3.747 -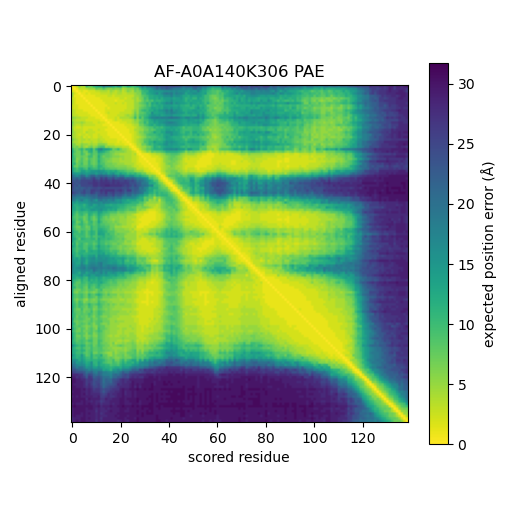0.268 16.652 1.00 80.88 105 GLN A CA 1
ATOM 822 C C . GLN A 1 105 ? -3.444 0.116 18.108 1.00 80.88 105 GLN A C 1
ATOM 824 O O . GLN A 1 105 ? -4.239 -0.163 19.003 1.00 80.88 105 GLN A O 1
ATOM 829 N N . ASN A 1 106 ? -2.329 0.802 18.359 1.00 85.44 106 ASN A N 1
ATOM 830 C CA . ASN A 1 106 ? -1.970 1.259 19.701 1.00 85.44 106 ASN A CA 1
ATOM 831 C C . ASN A 1 106 ? -2.971 2.289 20.240 1.00 85.44 106 ASN A C 1
ATOM 833 O O . ASN A 1 106 ? -3.392 2.197 21.393 1.00 85.44 106 ASN A O 1
ATOM 837 N N . MET A 1 107 ? -3.404 3.242 19.406 1.00 81.56 107 MET A N 1
ATOM 838 C CA . MET A 1 107 ? -4.460 4.189 19.783 1.00 81.56 107 MET A CA 1
ATOM 839 C C . MET A 1 107 ? -5.760 3.468 20.147 1.00 81.56 107 MET A C 1
ATOM 841 O O . MET A 1 107 ? -6.420 3.851 21.109 1.00 81.56 107 MET A O 1
ATOM 845 N N . PHE A 1 108 ? -6.112 2.411 19.415 1.00 76.81 108 PHE A N 1
ATOM 846 C CA . PHE A 1 108 ? -7.284 1.600 19.715 1.00 76.81 108 PHE A CA 1
ATOM 847 C C . PHE A 1 108 ? -7.194 0.927 21.085 1.00 76.81 108 PHE A C 1
ATOM 849 O O . PHE A 1 108 ? -8.136 1.042 21.865 1.00 76.81 108 PHE A O 1
ATOM 856 N N . VAL A 1 109 ? -6.061 0.300 21.413 1.00 80.94 109 VAL A N 1
ATOM 857 C CA . VAL A 1 109 ? -5.845 -0.317 22.733 1.00 80.94 109 VAL A CA 1
ATOM 858 C C . VAL A 1 109 ? -6.049 0.716 23.845 1.00 80.94 109 VAL A C 1
ATOM 860 O O . VAL A 1 109 ? -6.882 0.507 24.726 1.00 80.94 109 VAL A O 1
ATOM 863 N N . VAL A 1 110 ? -5.412 1.886 23.736 1.00 83.88 110 VAL A N 1
ATOM 864 C CA . VAL A 1 110 ? -5.552 2.971 24.724 1.00 83.88 110 VAL A CA 1
ATOM 865 C C . VAL A 1 110 ? -7.005 3.447 24.855 1.00 83.88 110 VAL A C 1
ATOM 867 O O . VAL A 1 110 ? -7.502 3.648 25.965 1.00 83.88 110 VAL A O 1
ATOM 870 N N . LEU A 1 111 ? -7.723 3.618 23.741 1.00 77.69 111 LEU A N 1
ATOM 871 C CA . LEU A 1 111 ? -9.138 4.001 23.771 1.00 77.69 111 LEU A CA 1
ATOM 872 C C . LEU A 1 111 ? -10.000 2.930 24.453 1.00 77.69 111 LEU A C 1
ATOM 874 O O . LEU A 1 111 ? -10.868 3.271 25.251 1.00 77.69 111 LEU A O 1
ATOM 878 N N . THR A 1 112 ? -9.755 1.645 24.188 1.00 73.19 112 THR A N 1
ATOM 879 C CA . THR A 1 112 ? -10.517 0.557 24.821 1.00 73.19 112 THR A CA 1
ATOM 880 C C . THR A 1 112 ? -10.268 0.455 26.321 1.00 73.19 112 THR A C 1
ATOM 882 O O . THR A 1 112 ? -11.218 0.250 27.076 1.00 73.19 112 THR A O 1
ATOM 885 N N . GLU A 1 113 ? -9.028 0.651 26.770 1.00 79.75 113 GLU A N 1
ATOM 886 C CA . GLU A 1 113 ? -8.673 0.651 28.191 1.00 79.75 113 GLU A CA 1
ATOM 887 C C . GLU A 1 113 ? -9.336 1.831 28.913 1.00 79.75 113 GLU A C 1
ATOM 889 O O . GLU A 1 113 ? -10.069 1.639 29.882 1.00 79.75 113 GLU A O 1
ATOM 894 N N . THR A 1 114 ? -9.196 3.045 28.372 1.00 76.62 114 THR A N 1
ATOM 895 C CA . THR A 1 114 ? -9.776 4.264 28.963 1.00 76.62 114 THR A CA 1
ATOM 896 C C . THR A 1 114 ? -11.308 4.260 29.000 1.00 76.62 114 THR A C 1
ATOM 898 O O . THR A 1 114 ? -11.895 4.695 29.991 1.00 76.62 114 THR A O 1
ATOM 901 N N . LEU A 1 115 ? -11.982 3.738 27.968 1.00 67.38 115 LEU A N 1
ATOM 902 C CA . LEU A 1 115 ? -13.444 3.576 27.963 1.00 67.38 115 LEU A CA 1
ATOM 903 C C . LEU A 1 115 ? -13.920 2.497 28.944 1.00 67.38 115 LEU A C 1
ATOM 905 O O . LEU A 1 115 ? -14.989 2.646 29.538 1.00 67.38 115 LEU A O 1
ATOM 909 N N . SER A 1 116 ? -13.138 1.432 29.136 1.00 62.69 116 SER A N 1
ATOM 910 C CA . SER A 1 116 ? -13.459 0.354 30.082 1.00 62.69 116 SER A CA 1
ATOM 911 C C . SER A 1 116 ? -13.284 0.781 31.544 1.00 62.69 116 SER A C 1
ATOM 913 O O . SER A 1 116 ? -13.970 0.256 32.423 1.00 62.69 116 SER A O 1
ATOM 915 N N . GLU A 1 117 ? -12.402 1.747 31.805 1.00 59.88 117 GLU A N 1
ATOM 916 C CA . GLU A 1 117 ? -12.120 2.292 33.138 1.00 59.88 117 GLU A CA 1
ATOM 917 C C . GLU A 1 117 ? -13.052 3.435 33.568 1.00 59.88 117 GLU A C 1
ATOM 919 O O . GLU A 1 117 ? -13.021 3.846 34.732 1.00 59.88 117 GLU A O 1
ATOM 924 N N . LEU A 1 118 ? -13.928 3.935 32.686 1.00 53.22 118 LEU A N 1
ATOM 925 C CA . LEU A 1 118 ? -14.933 4.921 33.080 1.00 53.22 118 LEU A CA 1
ATOM 926 C C . LEU A 1 118 ? -15.880 4.306 34.129 1.00 53.22 118 LEU A C 1
ATOM 928 O O . LEU A 1 118 ? -16.599 3.343 33.837 1.00 53.22 118 LEU A O 1
ATOM 932 N N . PRO A 1 119 ? -15.935 4.846 35.362 1.00 50.56 119 PRO A N 1
ATOM 933 C CA . PRO A 1 119 ? -16.818 4.311 36.381 1.00 50.56 119 PRO A CA 1
ATOM 934 C C . PRO A 1 119 ? -18.266 4.462 35.911 1.00 50.56 119 PRO A C 1
ATOM 936 O O . PRO A 1 119 ? -18.695 5.550 35.520 1.00 50.56 119 PRO A O 1
ATOM 939 N N . LYS A 1 120 ? -19.043 3.375 36.008 1.00 48.66 120 LYS A N 1
ATOM 940 C CA . LYS A 1 120 ? -20.509 3.377 35.877 1.00 48.66 120 LYS A CA 1
ATOM 941 C C . LYS A 1 120 ? -21.119 4.228 36.997 1.00 48.66 120 LYS A C 1
ATOM 943 O O . LYS A 1 120 ? -21.648 3.712 37.981 1.00 48.66 120 LYS A O 1
ATOM 948 N N . THR A 1 121 ? -21.003 5.546 36.901 1.00 52.59 121 THR A N 1
ATOM 949 C CA . THR A 1 121 ? -21.630 6.465 37.844 1.00 52.59 121 THR A CA 1
ATOM 950 C C . THR A 1 121 ? -23.086 6.633 37.437 1.00 52.59 121 THR A C 1
ATOM 952 O O . THR A 1 121 ? -23.402 7.307 36.465 1.00 52.59 121 THR A O 1
ATOM 955 N N . SER A 1 122 ? -23.965 5.950 38.176 1.00 52.50 122 SER A N 1
ATOM 956 C CA . SER A 1 122 ? -25.352 6.333 38.504 1.00 52.50 122 SER A CA 1
ATOM 957 C C . SER A 1 122 ? -26.290 5.131 38.468 1.00 52.50 122 SER A C 1
ATOM 959 O O . SER A 1 122 ? -26.858 4.811 37.432 1.00 52.50 122 SER A O 1
ATOM 961 N N . SER A 1 123 ? -26.490 4.492 39.627 1.00 48.41 123 SER A N 1
ATOM 962 C CA . SER A 1 123 ? -27.770 3.856 40.006 1.00 48.41 123 SER A CA 1
ATOM 963 C C . SER A 1 123 ? -27.803 3.454 41.491 1.00 48.41 123 SER A C 1
ATOM 965 O O . SER A 1 123 ? -28.203 2.346 41.834 1.00 48.41 123 SER A O 1
ATOM 967 N N . ARG A 1 124 ? -27.371 4.327 42.420 1.00 46.59 124 ARG A N 1
ATOM 968 C CA . ARG A 1 124 ? -27.519 4.031 43.866 1.00 46.59 124 ARG A CA 1
ATOM 969 C C . ARG A 1 124 ? -28.055 5.152 44.757 1.00 46.59 124 ARG A C 1
ATOM 971 O O . ARG A 1 124 ? -28.172 4.932 45.954 1.00 46.59 124 ARG A O 1
ATOM 978 N N . ARG A 1 125 ? -28.416 6.327 44.226 1.00 47.06 125 ARG A N 1
ATOM 979 C CA . ARG A 1 125 ? -28.759 7.497 45.068 1.00 47.06 125 ARG A CA 1
ATOM 980 C C . ARG A 1 125 ? -30.203 8.013 44.967 1.00 47.06 125 ARG A C 1
ATOM 982 O O . ARG A 1 125 ? -30.440 9.159 45.305 1.00 47.06 125 ARG A O 1
ATOM 989 N N . LEU A 1 126 ? -31.169 7.194 44.542 1.00 45.69 126 LEU A N 1
ATOM 990 C CA . LEU A 1 126 ? -32.586 7.613 44.493 1.00 45.69 126 LEU A CA 1
ATOM 991 C C . LEU A 1 126 ? -33.567 6.707 45.263 1.00 45.69 126 LEU A C 1
ATOM 993 O O . LEU A 1 126 ? -34.768 6.909 45.162 1.00 45.69 126 LEU A O 1
ATOM 997 N N . GLN A 1 127 ? -33.099 5.740 46.065 1.00 46.91 127 GLN A N 1
ATOM 998 C CA . GLN A 1 127 ? -33.999 4.899 46.884 1.00 46.91 127 GLN A CA 1
ATOM 999 C C . GLN A 1 127 ? -33.979 5.208 48.391 1.00 46.91 127 GLN A C 1
ATOM 1001 O O . GLN A 1 127 ? -34.796 4.662 49.123 1.00 46.91 127 GLN A O 1
ATOM 1006 N N . SER A 1 128 ? -33.108 6.096 48.882 1.00 45.38 128 SER A N 1
ATOM 1007 C CA . SER A 1 128 ? -33.011 6.376 50.325 1.00 45.38 128 SER A CA 1
ATOM 1008 C C . SER A 1 128 ? -33.911 7.508 50.834 1.00 45.38 128 SER A C 1
ATOM 1010 O O . SER A 1 128 ? -34.011 7.675 52.043 1.00 45.38 128 SER A O 1
ATOM 1012 N N . GLU A 1 129 ? -34.579 8.272 49.963 1.00 45.34 129 GLU A N 1
ATOM 1013 C CA . GLU A 1 129 ? -35.394 9.428 50.391 1.00 45.34 129 GLU A CA 1
ATOM 1014 C C . GLU A 1 129 ? -36.911 9.170 50.410 1.00 45.34 129 GLU A C 1
ATOM 1016 O O . GLU A 1 129 ? -37.654 9.980 50.953 1.00 45.34 129 GLU A O 1
ATOM 1021 N N . SER A 1 130 ? -37.396 8.019 49.920 1.00 44.78 130 SER A N 1
ATOM 1022 C CA . SER A 1 130 ? -38.841 7.715 49.921 1.00 44.78 130 SER A CA 1
ATOM 1023 C C . SER A 1 130 ? -39.366 7.073 51.217 1.00 44.78 130 SER A C 1
ATOM 1025 O O . SER A 1 130 ? -40.580 6.964 51.369 1.00 44.78 130 SER A O 1
ATOM 1027 N N . SER A 1 131 ? -38.503 6.651 52.151 1.00 47.22 131 SER A N 1
ATOM 1028 C CA . SER A 1 131 ? -38.933 5.930 53.370 1.00 47.22 131 SER A CA 1
ATOM 1029 C C . SER A 1 131 ? -38.882 6.750 54.666 1.00 47.22 131 SER A C 1
ATOM 1031 O O . SER A 1 131 ? -39.180 6.205 55.725 1.00 47.22 131 SER A O 1
ATOM 1033 N N . ALA A 1 132 ? -38.516 8.037 54.629 1.00 48.12 132 ALA A N 1
ATOM 1034 C CA . ALA A 1 132 ? -38.278 8.823 55.850 1.00 48.12 132 ALA A CA 1
ATOM 1035 C C . ALA A 1 132 ? -39.421 9.771 56.268 1.00 48.12 132 ALA A C 1
ATOM 1037 O O . ALA A 1 132 ? -39.277 10.487 57.255 1.00 48.12 132 ALA A O 1
ATOM 1038 N N . LEU A 1 133 ? -40.560 9.787 55.569 1.00 46.44 133 LEU A N 1
ATOM 1039 C CA . LEU A 1 133 ? -41.691 10.663 55.902 1.00 46.44 133 LEU A CA 1
ATOM 1040 C C . LEU A 1 133 ? -42.988 9.853 56.030 1.00 46.44 133 LEU A C 1
ATOM 1042 O O . LEU A 1 133 ? -43.819 9.825 55.130 1.00 46.44 133 LEU A O 1
ATOM 1046 N N . SER A 1 134 ? -43.159 9.192 57.176 1.00 47.72 134 SER A N 1
ATOM 1047 C CA . SER A 1 134 ? -44.484 8.840 57.705 1.00 47.72 134 SER A CA 1
ATOM 1048 C C . SER A 1 134 ? -44.712 9.662 58.976 1.00 47.72 134 SER A C 1
ATOM 1050 O O . SER A 1 134 ? -43.985 9.460 59.950 1.00 47.72 134 SER A O 1
ATOM 1052 N N . PRO A 1 135 ? -45.653 10.621 58.983 1.00 50.06 135 PRO A N 1
ATOM 1053 C CA . PRO A 1 135 ? -45.974 11.377 60.179 1.00 50.06 135 PRO A CA 1
ATOM 1054 C C . PRO A 1 135 ? -46.750 10.495 61.161 1.00 50.06 135 PRO A C 1
ATOM 1056 O O . PRO A 1 135 ? -47.759 9.878 60.826 1.00 50.06 135 PRO A O 1
ATOM 1059 N N . SER A 1 136 ? -46.242 10.463 62.387 1.00 47.16 136 SER A N 1
ATOM 1060 C CA . SER A 1 136 ? -46.905 9.998 63.598 1.00 47.16 136 SER A CA 1
ATOM 1061 C C . SER A 1 136 ? -48.322 10.567 63.714 1.00 47.16 136 SER A C 1
ATOM 1063 O O . SER A 1 136 ? -48.486 11.784 63.812 1.00 47.16 136 SER A O 1
ATOM 1065 N N . GLN A 1 137 ? -49.329 9.693 63.745 1.00 47.50 137 GLN A N 1
ATOM 1066 C CA . GLN A 1 137 ? -50.671 10.039 64.205 1.00 47.50 137 GLN A CA 1
ATOM 1067 C C . GLN A 1 137 ? -50.743 9.800 65.717 1.00 47.50 137 GLN A C 1
ATOM 1069 O O . GLN A 1 137 ? -50.731 8.666 66.187 1.00 47.50 137 GLN A O 1
ATOM 1074 N N . THR A 1 138 ? -50.746 10.901 66.461 1.00 41.88 138 THR A N 1
ATOM 1075 C CA . THR A 1 138 ? -51.306 11.019 67.808 1.00 41.88 138 THR A CA 1
ATOM 1076 C C . THR A 1 138 ? -52.823 11.131 67.704 1.00 41.88 138 THR A C 1
ATOM 1078 O O . THR A 1 138 ? -53.288 12.061 67.050 1.00 41.88 138 THR A O 1
ATOM 1081 N N . GLU A 1 139 ? -53.551 10.206 68.326 1.00 42.56 139 GLU A N 1
ATOM 1082 C CA . GLU A 1 139 ? -54.600 10.424 69.349 1.00 42.56 139 GLU A CA 1
ATOM 1083 C C . GLU A 1 139 ? -55.217 9.084 69.773 1.00 42.56 139 GLU A C 1
ATOM 1085 O O . GLU A 1 139 ? -55.471 8.230 68.892 1.00 42.56 139 GLU A O 1
#